Protein AF-C4XJ36-F1 (afdb_monomer_lite)

pLDDT: mean 87.55, std 12.91, range [44.44, 96.81]

Sequence (70 aa):
MFEQLKKEKPWARLRMTRKQYEAKRPWAKSGLSREQWEAGLDYFPDEAIDAIYREVEADILVEAIFGKVE

Secondary structure (DSSP, 8-state):
--TTS----HHHHTT--HHHHHHH-HHHHTT--HHHHHHHHTTS-HHHHHHHHHHHHHHHHHHHHH----

Organism: Solidesulfovibrio magneticus (strain ATCC 700980 / DSM 13731 / RS-1) (NCBI:txid573370)

Foldseek 3Di:
DPVPPPDDDQQVLLVHDPVVCVVVVVCVVVVHDPVVVSVVCVVDDSVNSVVVVVVVVVVVVCCVVPNDDD

Radius of gyration: 15.18 Å; chains: 1; bounding box: 33×31×47 Å

Structure (mmCIF, N/CA/C/O backbone):
data_AF-C4XJ36-F1
#
_entry.id   AF-C4XJ36-F1
#
loop_
_atom_site.group_PDB
_atom_site.id
_atom_site.type_symbol
_atom_site.label_atom_id
_atom_site.label_alt_id
_atom_site.label_comp_id
_atom_site.label_asym_id
_atom_site.label_entity_id
_atom_site.label_seq_id
_atom_site.pdbx_PDB_ins_code
_atom_site.Cartn_x
_atom_site.Cartn_y
_atom_site.Cartn_z
_atom_site.occupancy
_atom_site.B_iso_or_equiv
_atom_site.auth_seq_id
_atom_site.auth_comp_id
_atom_site.auth_asym_id
_atom_site.auth_atom_id
_atom_site.pdbx_PDB_model_num
ATOM 1 N N .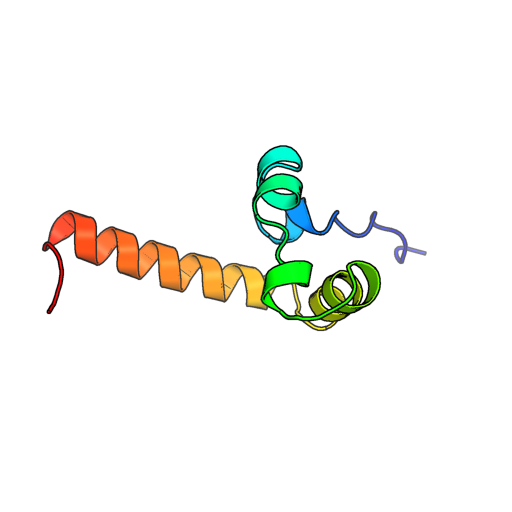 MET A 1 1 ? 0.443 -19.883 -23.281 1.00 44.44 1 MET A N 1
ATOM 2 C CA . MET A 1 1 ? 0.892 -18.496 -23.532 1.00 44.44 1 MET A CA 1
ATOM 3 C C . MET A 1 1 ? -0.069 -17.540 -22.822 1.00 44.44 1 MET A C 1
ATOM 5 O O . MET A 1 1 ? -0.845 -16.858 -23.470 1.00 44.44 1 MET A O 1
ATOM 9 N N . PHE A 1 2 ? -0.068 -17.559 -21.484 1.00 52.06 2 PHE A N 1
ATOM 10 C CA . PHE A 1 2 ? -0.922 -16.708 -20.632 1.00 52.06 2 PHE A CA 1
ATOM 11 C C . PHE A 1 2 ? -0.096 -15.753 -19.742 1.00 52.06 2 PHE A C 1
ATOM 13 O O . PHE A 1 2 ? -0.655 -14.978 -18.979 1.00 52.06 2 PHE A O 1
ATOM 20 N N . GLU A 1 3 ? 1.233 -15.753 -19.893 1.00 50.50 3 GLU A N 1
ATOM 21 C CA . GLU A 1 3 ? 2.220 -15.056 -19.042 1.00 50.50 3 GLU A CA 1
ATOM 22 C C . GLU A 1 3 ? 2.245 -13.519 -19.186 1.00 50.50 3 GLU A C 1
ATOM 24 O O . GLU A 1 3 ? 3.128 -12.848 -18.664 1.00 50.50 3 GLU A O 1
ATOM 29 N N . GLN A 1 4 ? 1.303 -12.929 -19.924 1.00 48.88 4 GLN A N 1
ATOM 30 C CA . GLN A 1 4 ? 1.211 -11.475 -20.105 1.00 48.88 4 GLN A CA 1
ATOM 31 C C . GLN A 1 4 ? -0.205 -10.949 -19.862 1.00 48.88 4 GLN A C 1
ATOM 33 O O . GLN A 1 4 ? -0.635 -9.973 -20.483 1.00 48.88 4 GLN A O 1
ATOM 38 N N . LEU A 1 5 ? -0.939 -11.556 -18.924 1.00 55.06 5 LEU A N 1
ATOM 39 C CA . LEU A 1 5 ? -1.972 -10.798 -18.223 1.00 55.06 5 LEU A CA 1
ATOM 40 C C . LEU A 1 5 ? -1.267 -9.577 -17.629 1.00 55.06 5 LEU A C 1
ATOM 42 O O . LEU A 1 5 ? -0.355 -9.716 -16.819 1.00 55.06 5 LEU A O 1
ATOM 46 N N . LYS A 1 6 ? -1.575 -8.396 -18.178 1.00 58.12 6 LYS A N 1
ATOM 47 C CA . LYS A 1 6 ? -0.894 -7.128 -17.899 1.00 58.12 6 LYS A CA 1
ATOM 48 C C . LYS A 1 6 ? -0.680 -6.996 -16.399 1.00 58.12 6 LYS A C 1
ATOM 50 O O . LYS A 1 6 ? -1.637 -6.718 -15.685 1.00 58.12 6 LYS A O 1
ATOM 55 N N . LYS A 1 7 ? 0.567 -7.172 -15.962 1.00 69.00 7 LYS A N 1
ATOM 56 C CA . LYS A 1 7 ? 0.979 -6.956 -14.582 1.00 69.00 7 LYS A CA 1
ATOM 57 C C . LYS A 1 7 ? 0.366 -5.654 -14.093 1.00 69.00 7 LYS A C 1
ATOM 59 O O . LYS A 1 7 ? 0.581 -4.597 -14.706 1.00 69.00 7 LYS A O 1
ATOM 64 N N . GLU A 1 8 ? -0.474 -5.760 -13.073 1.00 81.12 8 GLU A N 1
ATOM 65 C CA . GLU A 1 8 ? -1.214 -4.610 -12.595 1.00 81.12 8 GLU A CA 1
ATOM 66 C C . GLU A 1 8 ? -0.244 -3.517 -12.156 1.00 81.12 8 GLU A C 1
ATOM 68 O O . GLU A 1 8 ? 0.860 -3.768 -11.664 1.00 81.12 8 GLU A O 1
ATOM 73 N N . LYS A 1 9 ? -0.633 -2.263 -12.393 1.00 90.50 9 LYS A N 1
ATOM 74 C CA . LYS A 1 9 ? 0.216 -1.132 -12.027 1.00 90.50 9 LYS A CA 1
ATOM 75 C C . LYS A 1 9 ? 0.406 -1.107 -10.502 1.00 90.50 9 LYS A C 1
ATOM 77 O O . LYS A 1 9 ? -0.554 -1.387 -9.788 1.00 90.50 9 LYS A O 1
ATOM 82 N N . PRO A 1 10 ? 1.570 -0.673 -9.989 1.00 91.94 10 PRO A N 1
ATOM 83 C CA . PRO A 1 10 ? 1.861 -0.642 -8.551 1.00 91.94 10 PRO A CA 1
ATOM 84 C C . PRO A 1 10 ? 0.777 0.031 -7.701 1.00 91.94 10 PRO A C 1
ATOM 86 O O . PRO A 1 10 ? 0.397 -0.471 -6.650 1.00 91.94 10 PRO A O 1
ATOM 89 N N . TRP A 1 11 ? 0.225 1.150 -8.177 1.00 93.25 11 TRP A N 1
ATOM 90 C CA . TRP A 1 11 ? -0.860 1.849 -7.485 1.00 93.25 11 TRP A CA 1
ATOM 91 C C . TRP A 1 11 ? -2.186 1.080 -7.498 1.00 93.25 11 TRP A C 1
ATOM 93 O O . TRP A 1 11 ? -2.944 1.191 -6.542 1.00 93.25 11 TRP A O 1
ATOM 103 N N . ALA A 1 12 ? -2.463 0.304 -8.550 1.00 91.12 12 ALA A N 1
ATOM 104 C CA . ALA A 1 12 ? -3.673 -0.508 -8.650 1.00 91.12 12 ALA A CA 1
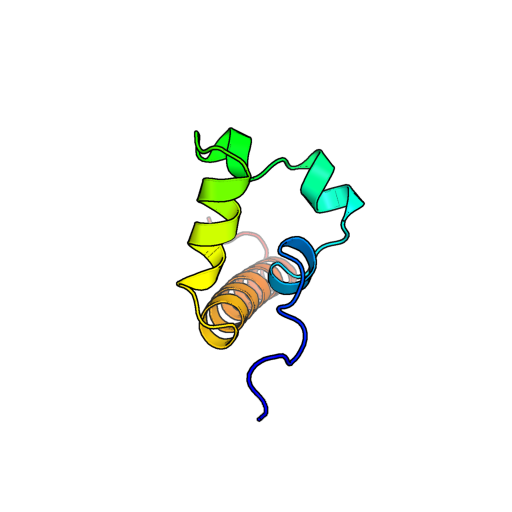ATOM 105 C C . ALA A 1 12 ? -3.620 -1.688 -7.671 1.00 91.12 12 ALA A C 1
ATOM 107 O O . ALA A 1 12 ? -4.565 -1.866 -6.908 1.00 91.12 12 ALA A O 1
ATOM 108 N N . ARG A 1 13 ? -2.470 -2.376 -7.597 1.00 90.62 13 ARG A N 1
ATOM 109 C CA . ARG A 1 13 ? -2.217 -3.443 -6.610 1.00 90.62 13 ARG A CA 1
ATOM 110 C C . ARG A 1 13 ? -2.387 -2.940 -5.178 1.00 90.62 13 ARG A C 1
ATOM 112 O O . ARG A 1 13 ? -2.982 -3.598 -4.340 1.00 90.62 13 ARG A O 1
ATOM 119 N N . LEU A 1 14 ? -1.944 -1.711 -4.917 1.00 90.75 14 LEU A N 1
ATOM 120 C CA . LEU A 1 14 ? -2.122 -1.026 -3.634 1.00 90.75 14 LEU A CA 1
ATOM 121 C C . LEU A 1 14 ? -3.448 -0.248 -3.532 1.00 90.75 14 LEU A C 1
ATOM 123 O O . LEU A 1 14 ? -3.508 0.775 -2.843 1.00 90.75 14 LEU A O 1
ATOM 127 N N . ARG A 1 15 ? -4.482 -0.661 -4.275 1.00 90.00 15 ARG A N 1
ATOM 128 C CA . ARG A 1 15 ? -5.859 -0.135 -4.227 1.00 90.00 15 ARG A CA 1
ATOM 129 C C . ARG A 1 15 ? -5.954 1.393 -4.126 1.00 90.00 15 ARG A C 1
ATOM 131 O O . ARG A 1 15 ? -6.767 1.941 -3.383 1.00 90.00 15 ARG A O 1
ATOM 138 N N . MET A 1 16 ? -5.106 2.109 -4.862 1.00 92.00 16 MET A N 1
ATOM 139 C CA . MET A 1 16 ? -5.060 3.565 -4.826 1.00 92.00 16 MET A CA 1
ATOM 140 C C . MET A 1 16 ? -5.006 4.180 -6.217 1.00 92.00 16 MET A C 1
ATOM 142 O O . MET A 1 16 ? -4.544 3.599 -7.200 1.00 92.00 16 MET A O 1
ATOM 146 N N . THR A 1 17 ? -5.461 5.425 -6.306 1.00 94.69 17 THR A N 1
ATOM 147 C CA . THR A 1 17 ? -5.328 6.177 -7.552 1.00 94.69 17 THR A CA 1
ATOM 148 C C . THR A 1 17 ? -3.858 6.488 -7.821 1.00 94.69 17 THR A C 1
ATOM 150 O O . THR A 1 17 ? -3.070 6.728 -6.901 1.00 94.69 17 THR A O 1
ATOM 153 N N . ARG A 1 18 ? -3.489 6.596 -9.103 1.00 95.19 18 ARG A N 1
ATOM 154 C CA . ARG A 1 18 ? -2.148 7.052 -9.501 1.00 95.1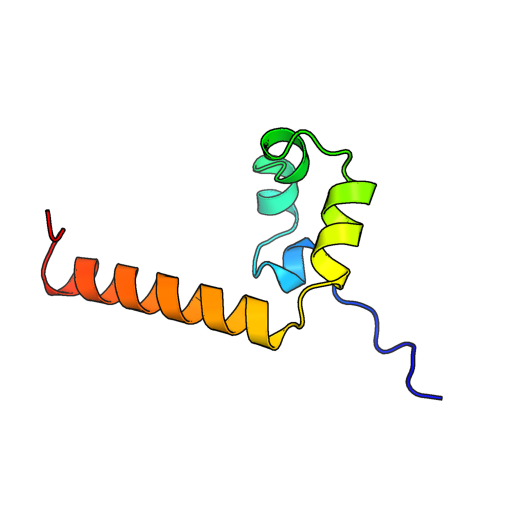9 18 ARG A CA 1
ATOM 155 C C . ARG A 1 18 ? -1.769 8.371 -8.817 1.00 95.19 18 ARG A C 1
ATOM 157 O O . ARG A 1 18 ? -0.649 8.514 -8.348 1.00 95.19 18 ARG A O 1
ATOM 164 N N . LYS A 1 19 ? -2.711 9.317 -8.709 1.00 96.81 19 LYS A N 1
ATOM 165 C CA . LYS A 1 19 ? -2.484 10.614 -8.049 1.00 96.81 19 LYS A CA 1
ATOM 166 C C . LYS A 1 19 ? -2.097 10.443 -6.576 1.00 96.81 19 LYS A C 1
ATOM 168 O O . LYS A 1 19 ? -1.161 11.092 -6.123 1.00 96.81 19 LYS A O 1
ATOM 173 N N . GLN A 1 20 ? -2.790 9.573 -5.840 1.00 96.31 20 GLN A N 1
ATOM 174 C CA . GLN A 1 20 ? -2.463 9.289 -4.439 1.00 96.31 20 GLN A CA 1
ATOM 175 C C . GLN A 1 20 ? -1.103 8.603 -4.301 1.00 96.31 20 GLN A C 1
ATOM 177 O O . GLN A 1 20 ? -0.342 8.968 -3.410 1.00 96.31 20 GLN A O 1
ATOM 182 N N . TYR A 1 21 ? -0.778 7.660 -5.187 1.00 95.44 21 TYR A N 1
ATOM 183 C CA . TYR A 1 21 ? 0.508 6.962 -5.178 1.00 95.44 21 TYR A CA 1
ATOM 184 C C . TYR A 1 21 ? 1.684 7.928 -5.375 1.00 95.44 21 TYR A C 1
ATOM 186 O O . TYR A 1 21 ? 2.607 7.964 -4.563 1.00 95.44 21 TYR A O 1
ATOM 194 N N . GLU A 1 22 ? 1.598 8.790 -6.390 1.00 95.00 22 GLU A N 1
ATOM 195 C CA . GLU A 1 22 ? 2.622 9.804 -6.676 1.00 95.00 22 GLU A CA 1
ATOM 196 C C . GLU A 1 22 ? 2.717 10.883 -5.583 1.00 95.00 22 GLU A C 1
ATOM 198 O O . GLU A 1 22 ? 3.795 11.424 -5.344 1.00 95.00 22 GLU A O 1
ATOM 203 N N . ALA A 1 23 ? 1.612 11.196 -4.897 1.00 96.00 23 ALA A N 1
ATOM 204 C CA . ALA A 1 23 ? 1.612 12.136 -3.776 1.00 96.00 23 ALA A CA 1
ATOM 205 C C . ALA A 1 23 ? 2.220 11.527 -2.502 1.00 96.00 23 ALA A C 1
ATOM 207 O O . ALA A 1 23 ? 2.994 12.187 -1.812 1.00 96.00 23 ALA A O 1
ATOM 208 N N . LYS A 1 24 ? 1.889 10.266 -2.188 1.00 94.88 24 LYS A N 1
ATOM 209 C CA . LYS A 1 24 ? 2.390 9.563 -0.995 1.00 94.88 24 LYS A CA 1
ATOM 210 C C . LYS A 1 24 ? 3.862 9.163 -1.117 1.00 94.88 24 LYS A C 1
ATOM 212 O O . LYS A 1 24 ? 4.510 9.025 -0.080 1.00 94.88 24 LYS A O 1
ATOM 217 N N . ARG A 1 25 ? 4.355 8.960 -2.348 1.00 94.56 25 ARG A N 1
ATOM 218 C CA . ARG A 1 25 ? 5.716 8.497 -2.689 1.00 94.56 25 ARG A CA 1
ATOM 219 C C . ARG A 1 25 ? 6.210 7.375 -1.762 1.00 94.56 25 ARG A C 1
ATOM 221 O O . ARG A 1 25 ? 7.164 7.592 -1.014 1.00 94.56 25 ARG A O 1
ATOM 228 N N . PRO A 1 26 ? 5.578 6.186 -1.776 1.00 92.81 26 PRO A N 1
ATOM 229 C CA . PRO A 1 26 ? 5.911 5.109 -0.839 1.00 92.81 26 PRO A CA 1
ATOM 230 C C . PRO A 1 26 ? 7.402 4.742 -0.834 1.00 92.81 26 PRO A C 1
ATOM 232 O O . PRO A 1 26 ? 7.985 4.597 0.236 1.00 92.81 26 PRO A O 1
ATOM 235 N N . TRP A 1 27 ? 8.035 4.733 -2.013 1.00 95.38 27 TRP A N 1
ATOM 236 C CA . TRP A 1 27 ? 9.469 4.469 -2.176 1.00 95.38 27 TRP A CA 1
ATOM 237 C C . TRP A 1 27 ? 10.367 5.467 -1.426 1.00 95.38 27 TRP A C 1
ATOM 239 O O . TRP A 1 27 ? 11.386 5.093 -0.852 1.00 95.38 27 TRP A O 1
ATOM 249 N N . ALA A 1 28 ? 9.971 6.742 -1.361 1.00 93.19 28 ALA A N 1
ATOM 250 C CA . ALA A 1 28 ? 10.740 7.755 -0.645 1.00 93.19 28 ALA A CA 1
ATOM 251 C C . ALA A 1 28 ? 10.708 7.515 0.872 1.00 93.19 28 ALA A C 1
ATOM 253 O O . ALA A 1 28 ? 11.710 7.724 1.548 1.00 93.19 28 ALA A O 1
ATOM 254 N N . LYS A 1 29 ? 9.573 7.041 1.405 1.00 90.00 29 LYS A N 1
ATOM 255 C CA . LYS A 1 29 ? 9.436 6.702 2.830 1.00 90.00 29 LYS A CA 1
ATOM 256 C C . LYS A 1 29 ? 10.160 5.413 3.202 1.00 90.00 29 LYS A C 1
ATOM 258 O O . LYS A 1 29 ? 10.588 5.279 4.341 1.00 90.00 29 LYS A O 1
ATOM 263 N N . SER A 1 30 ? 10.305 4.485 2.259 1.00 89.44 30 SER A N 1
ATOM 264 C CA . SER A 1 30 ? 11.056 3.247 2.465 1.00 89.44 30 SER A CA 1
ATOM 265 C C . SER A 1 30 ? 12.567 3.411 2.274 1.00 89.44 30 SER A C 1
ATOM 267 O O . SER A 1 30 ? 13.296 2.441 2.449 1.00 89.44 30 SER A O 1
ATOM 269 N N . GLY A 1 31 ? 13.046 4.593 1.863 1.00 93.94 31 GLY A N 1
ATOM 270 C CA . GLY A 1 31 ? 14.458 4.817 1.534 1.00 93.94 31 GLY A CA 1
ATOM 271 C C . GLY A 1 31 ? 14.936 4.055 0.291 1.00 93.94 31 GLY A C 1
ATOM 272 O O . GLY A 1 31 ? 16.135 3.841 0.136 1.00 93.94 31 GLY A O 1
ATOM 273 N N . LEU A 1 32 ? 14.015 3.634 -0.583 1.00 94.75 32 LEU A N 1
ATOM 274 C CA . LEU A 1 32 ? 14.313 2.868 -1.795 1.00 94.75 32 LEU A CA 1
ATOM 275 C C . LEU A 1 32 ? 14.143 3.739 -3.042 1.00 94.75 32 LEU A C 1
ATOM 277 O O . LEU A 1 32 ? 13.389 4.719 -3.044 1.00 94.75 32 LEU A O 1
ATOM 281 N N . SER A 1 33 ? 14.791 3.350 -4.144 1.00 96.25 33 SER A N 1
ATOM 282 C CA . SER A 1 33 ? 14.392 3.875 -5.450 1.00 96.25 33 SER A CA 1
ATOM 283 C C . SER A 1 33 ? 12.972 3.411 -5.790 1.00 96.25 33 SER A C 1
ATOM 285 O O . SER A 1 33 ? 12.465 2.421 -5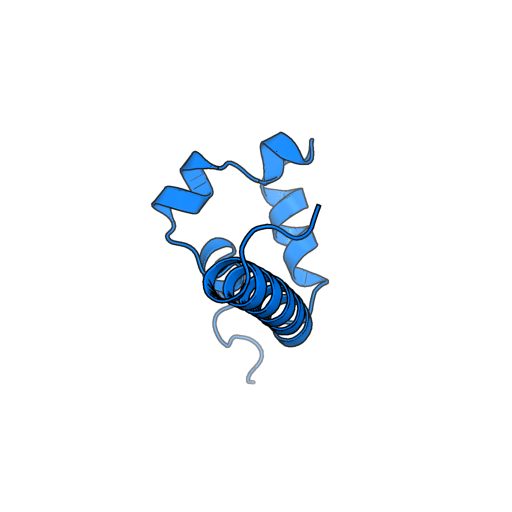.250 1.00 96.25 33 SER A O 1
ATOM 287 N N . ARG A 1 34 ? 12.317 4.121 -6.711 1.00 94.69 34 ARG A N 1
ATOM 288 C CA . ARG A 1 34 ? 10.985 3.737 -7.183 1.00 94.69 34 ARG A CA 1
ATOM 289 C C . ARG A 1 34 ? 10.996 2.324 -7.764 1.00 94.69 34 ARG A C 1
ATOM 291 O O . ARG A 1 34 ? 10.129 1.528 -7.432 1.00 94.69 34 ARG A O 1
ATOM 298 N N . GLU A 1 35 ? 11.994 2.011 -8.580 1.00 93.94 35 GLU A N 1
ATOM 299 C CA . GLU A 1 35 ? 12.157 0.712 -9.230 1.00 93.94 35 GLU A CA 1
ATOM 300 C C . GLU A 1 35 ? 12.357 -0.403 -8.201 1.00 93.94 35 GLU A C 1
ATOM 302 O O . GLU A 1 35 ? 11.732 -1.452 -8.312 1.00 93.94 35 GLU A O 1
ATOM 307 N N . GLN A 1 36 ? 13.180 -0.168 -7.173 1.00 95.12 36 GLN A N 1
ATOM 308 C CA . GLN A 1 36 ? 13.407 -1.132 -6.093 1.00 95.12 36 GLN A CA 1
ATOM 309 C C . GLN A 1 36 ? 12.138 -1.389 -5.278 1.00 95.12 36 GLN A C 1
ATOM 311 O O . GLN A 1 36 ? 11.826 -2.536 -4.970 1.00 95.12 36 GLN A O 1
ATOM 316 N N . TRP A 1 37 ? 11.390 -0.334 -4.951 1.00 94.62 37 TRP A N 1
ATOM 317 C CA . TRP A 1 37 ? 10.107 -0.458 -4.263 1.00 94.62 37 TRP A CA 1
ATOM 318 C C . TRP A 1 37 ? 9.087 -1.235 -5.101 1.00 94.62 37 TRP A C 1
ATOM 320 O O . TRP A 1 37 ? 8.450 -2.160 -4.603 1.00 94.62 37 TRP A O 1
ATOM 330 N N . GLU A 1 38 ? 8.926 -0.864 -6.373 1.00 92.69 38 GLU A N 1
ATOM 331 C CA . GLU A 1 38 ? 7.961 -1.498 -7.274 1.00 92.69 38 GLU A CA 1
ATOM 332 C C . GLU A 1 38 ? 8.328 -2.965 -7.545 1.00 92.69 38 GLU A C 1
ATOM 334 O O . GLU A 1 38 ? 7.437 -3.808 -7.525 1.00 92.69 38 GLU A O 1
ATOM 339 N N . ALA A 1 39 ? 9.617 -3.293 -7.687 1.00 92.44 39 ALA A N 1
ATOM 340 C CA . ALA A 1 39 ? 10.088 -4.678 -7.744 1.00 92.44 39 ALA A CA 1
ATOM 341 C C . ALA A 1 39 ? 9.810 -5.435 -6.434 1.00 92.44 39 ALA A C 1
ATOM 343 O O . ALA A 1 39 ? 9.467 -6.612 -6.453 1.00 92.44 39 ALA A O 1
ATOM 344 N N . GLY A 1 40 ? 9.910 -4.749 -5.292 1.00 91.06 40 GLY A N 1
ATOM 345 C CA . GLY A 1 40 ? 9.532 -5.271 -3.981 1.00 91.06 40 GLY A CA 1
ATOM 346 C C . GLY A 1 40 ? 8.080 -5.752 -3.927 1.00 91.06 40 GLY A C 1
ATOM 347 O O . GLY A 1 40 ? 7.804 -6.810 -3.367 1.00 91.06 40 GLY A O 1
ATOM 348 N N . LEU A 1 41 ? 7.156 -5.019 -4.558 1.00 89.50 41 LEU A N 1
ATOM 349 C CA . LEU A 1 41 ? 5.742 -5.402 -4.610 1.00 89.50 41 LEU A CA 1
ATOM 350 C C . LEU A 1 41 ? 5.528 -6.737 -5.328 1.00 89.50 41 LEU A C 1
ATOM 352 O O . LEU A 1 41 ? 4.567 -7.441 -5.034 1.00 89.50 41 LEU A O 1
ATOM 356 N N . ASP A 1 42 ? 6.393 -7.104 -6.270 1.00 87.88 42 ASP A N 1
ATOM 357 C CA . ASP A 1 42 ? 6.247 -8.328 -7.068 1.00 87.88 42 ASP A CA 1
ATOM 358 C C . ASP A 1 42 ? 6.469 -9.607 -6.271 1.00 87.88 42 ASP A C 1
ATOM 360 O O . ASP A 1 42 ? 5.994 -10.666 -6.670 1.00 87.88 42 ASP A O 1
ATOM 364 N N . TYR A 1 43 ? 7.162 -9.509 -5.138 1.00 89.50 43 TYR A N 1
ATOM 365 C CA . TYR A 1 43 ? 7.364 -10.636 -4.233 1.00 89.50 43 TYR A CA 1
ATOM 366 C C . TYR A 1 43 ? 6.125 -10.958 -3.397 1.00 89.50 43 TYR A C 1
ATOM 368 O O . TYR A 1 43 ? 6.051 -12.037 -2.813 1.00 89.50 43 TYR A O 1
ATOM 376 N N . PHE A 1 44 ? 5.159 -10.041 -3.329 1.00 87.25 44 PHE A N 1
ATOM 377 C CA . PHE A 1 44 ? 3.915 -10.255 -2.604 1.00 87.25 44 PHE A CA 1
ATOM 378 C C . PHE A 1 44 ? 2.845 -10.753 -3.576 1.00 87.25 44 PHE A C 1
ATOM 380 O O . PHE A 1 44 ? 2.560 -10.053 -4.549 1.00 87.25 44 PHE A O 1
ATOM 387 N N . PRO A 1 45 ? 2.236 -11.925 -3.333 1.00 89.25 45 PRO A N 1
ATOM 388 C CA . PRO A 1 45 ? 1.024 -12.331 -4.033 1.00 89.25 45 PRO A CA 1
ATOM 389 C C . PRO A 1 45 ? -0.098 -11.314 -3.809 1.00 89.25 45 PRO A C 1
ATOM 391 O O . PRO A 1 45 ? -0.163 -10.678 -2.752 1.00 89.25 45 PRO A O 1
ATOM 394 N N . ASP A 1 46 ? -0.999 -11.173 -4.777 1.00 85.50 46 ASP A N 1
ATOM 395 C CA . ASP A 1 46 ? -2.120 -10.235 -4.659 1.00 85.50 46 ASP A CA 1
ATOM 396 C C . ASP A 1 46 ? -3.040 -10.618 -3.486 1.00 85.50 46 ASP A C 1
ATOM 398 O O . ASP A 1 46 ? -3.527 -9.746 -2.771 1.00 85.50 46 ASP A O 1
ATOM 402 N N . GLU A 1 47 ? -3.169 -11.913 -3.185 1.00 88.50 47 GLU A N 1
ATOM 403 C CA . GLU A 1 47 ? -3.913 -12.422 -2.031 1.00 88.50 47 GLU A CA 1
ATOM 404 C C . GLU A 1 47 ? -3.315 -11.964 -0.694 1.00 88.50 47 GLU A C 1
ATOM 406 O O . GLU A 1 47 ? -4.049 -11.740 0.268 1.00 88.50 47 GLU A O 1
ATOM 411 N N . ALA A 1 48 ? -1.989 -11.808 -0.623 1.00 90.19 48 ALA A N 1
ATOM 412 C CA . ALA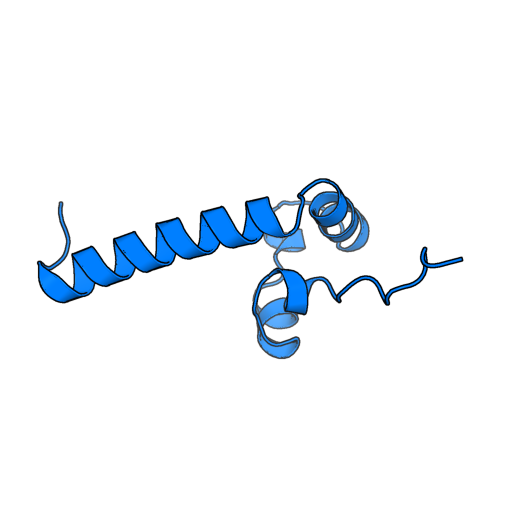 A 1 48 ? -1.321 -11.324 0.581 1.00 90.19 48 ALA A CA 1
ATOM 413 C C . ALA A 1 48 ? -1.597 -9.831 0.795 1.00 90.19 48 ALA A C 1
ATOM 415 O O . ALA A 1 48 ? -1.876 -9.403 1.914 1.00 90.19 48 ALA A O 1
ATOM 416 N N . ILE A 1 49 ? -1.573 -9.044 -0.284 1.00 89.31 49 ILE A N 1
ATOM 417 C CA . ILE A 1 49 ? -1.943 -7.626 -0.240 1.00 89.31 49 ILE A CA 1
ATOM 418 C C . ILE A 1 49 ? -3.416 -7.487 0.171 1.00 89.31 49 ILE A C 1
ATOM 420 O O . ILE A 1 49 ? -3.741 -6.689 1.049 1.00 89.31 49 ILE A O 1
ATOM 424 N N . ASP A 1 50 ? -4.298 -8.303 -0.403 1.00 90.19 50 ASP A N 1
ATOM 425 C CA . ASP A 1 50 ? -5.721 -8.330 -0.070 1.00 90.19 50 ASP A CA 1
ATOM 426 C C . ASP A 1 50 ? -5.991 -8.702 1.392 1.00 90.19 50 ASP A C 1
ATOM 428 O O . ASP A 1 50 ? -6.868 -8.103 2.017 1.00 90.19 50 ASP A O 1
ATOM 432 N N . ALA A 1 51 ? -5.247 -9.661 1.951 1.00 92.94 51 ALA A N 1
ATOM 433 C CA . ALA A 1 51 ? -5.356 -10.027 3.361 1.00 92.94 51 ALA A CA 1
ATOM 434 C C . ALA A 1 51 ? -5.030 -8.835 4.274 1.00 92.94 51 ALA A C 1
ATOM 436 O O . ALA A 1 51 ? -5.827 -8.511 5.152 1.00 92.94 51 ALA A O 1
ATOM 437 N N . ILE A 1 52 ? -3.936 -8.117 3.992 1.00 92.00 52 ILE A N 1
ATOM 438 C CA . ILE A 1 52 ? -3.542 -6.914 4.743 1.00 92.00 52 ILE A CA 1
ATOM 439 C C . ILE A 1 52 ? -4.636 -5.839 4.667 1.00 92.00 52 ILE A C 1
ATOM 441 O O . ILE A 1 52 ? -4.962 -5.213 5.674 1.00 92.00 52 ILE A O 1
ATOM 445 N N . TYR A 1 53 ? -5.241 -5.624 3.492 1.00 92.50 53 TYR A N 1
ATOM 446 C CA . TYR A 1 53 ? -6.352 -4.674 3.364 1.00 92.50 53 TYR A CA 1
ATOM 447 C C . TYR A 1 53 ? -7.551 -5.060 4.225 1.00 92.50 53 TYR A C 1
ATOM 449 O O . TYR A 1 53 ? -8.119 -4.192 4.881 1.00 92.50 53 TYR A O 1
ATOM 457 N N . ARG A 1 54 ? -7.929 -6.342 4.233 1.00 93.69 54 ARG A N 1
ATOM 458 C CA . ARG A 1 54 ? -9.071 -6.826 5.019 1.00 93.69 54 ARG A CA 1
ATOM 459 C C . ARG A 1 54 ? -8.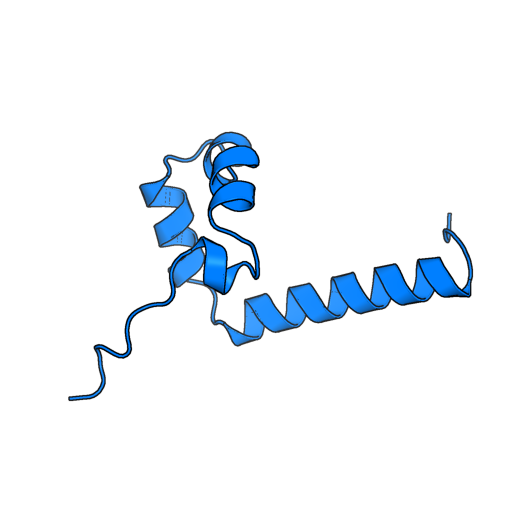841 -6.685 6.519 1.00 93.69 54 ARG A C 1
ATOM 461 O O . ARG A 1 54 ? -9.785 -6.355 7.227 1.00 93.69 54 ARG A O 1
ATOM 468 N N . GLU A 1 55 ? -7.617 -6.911 6.989 1.00 95.06 55 GLU A N 1
ATOM 469 C CA . GLU A 1 55 ? -7.253 -6.694 8.394 1.00 95.06 55 GLU A CA 1
ATOM 470 C C . GLU A 1 55 ? -7.418 -5.221 8.780 1.00 95.06 55 GLU A C 1
ATOM 472 O O . GLU A 1 55 ? -8.151 -4.906 9.712 1.00 95.06 55 GLU A O 1
ATOM 477 N N . VAL A 1 56 ? -6.848 -4.304 7.993 1.00 93.81 56 VAL A N 1
ATOM 478 C CA . VAL A 1 56 ? -6.972 -2.860 8.252 1.00 93.81 56 VAL A CA 1
ATOM 479 C C . VAL A 1 56 ? -8.428 -2.386 8.155 1.00 93.81 56 VAL A C 1
ATOM 481 O O . VAL A 1 56 ? -8.861 -1.552 8.945 1.00 93.81 56 VAL A O 1
ATOM 484 N N . GLU A 1 57 ? -9.207 -2.898 7.199 1.00 93.88 57 GLU A N 1
ATOM 485 C CA . GLU A 1 57 ? -10.639 -2.593 7.092 1.00 93.88 57 GLU A CA 1
ATOM 486 C C . GLU A 1 57 ? -11.425 -3.090 8.313 1.00 93.88 57 GLU A C 1
ATOM 488 O O . GLU A 1 57 ? -12.327 -2.388 8.776 1.00 93.88 57 GLU A O 1
ATOM 493 N N . ALA A 1 58 ? -11.080 -4.264 8.853 1.00 94.50 58 ALA A N 1
ATOM 494 C CA . ALA A 1 58 ? -11.685 -4.780 10.075 1.00 94.50 58 ALA A CA 1
ATOM 495 C C . ALA A 1 58 ? -11.362 -3.885 11.280 1.00 94.50 58 ALA A C 1
ATOM 497 O O . ALA A 1 58 ? -12.280 -3.536 12.021 1.00 94.50 58 ALA A O 1
ATOM 498 N N . ASP A 1 59 ? -10.110 -3.444 11.428 1.00 93.94 59 ASP A N 1
ATOM 499 C CA . ASP A 1 59 ? -9.701 -2.526 12.499 1.00 93.94 59 ASP A CA 1
ATOM 500 C C . ASP A 1 59 ? -10.447 -1.188 12.407 1.00 93.94 59 ASP A C 1
ATOM 502 O O . ASP A 1 59 ? -11.030 -0.725 13.388 1.00 93.94 59 ASP A O 1
ATOM 506 N N . ILE A 1 60 ? -10.526 -0.603 11.206 1.00 94.19 60 ILE A N 1
ATOM 507 C CA . ILE A 1 60 ? -11.286 0.633 10.958 1.00 94.19 60 ILE A CA 1
ATOM 508 C C . ILE A 1 60 ? -12.766 0.448 11.318 1.00 94.19 60 ILE A C 1
ATOM 510 O O . ILE A 1 60 ? -13.384 1.353 11.882 1.00 94.19 60 ILE A O 1
ATOM 514 N N . LEU A 1 61 ? -13.355 -0.706 10.990 1.00 94.81 61 LEU A N 1
ATOM 515 C CA . LEU A 1 61 ? -14.751 -0.995 11.308 1.00 94.81 61 LEU A CA 1
ATOM 516 C C . LEU A 1 61 ? -14.970 -1.130 12.819 1.00 94.81 61 LEU A C 1
ATOM 518 O O . LEU A 1 61 ? -15.947 -0.592 13.340 1.00 94.81 61 LEU A O 1
ATOM 522 N N . VAL A 1 62 ? -14.069 -1.817 13.524 1.00 94.94 62 VAL A N 1
ATOM 523 C CA . VAL A 1 62 ? -14.108 -1.934 14.987 1.00 94.94 62 VAL A CA 1
ATOM 524 C C . VAL A 1 62 ? -14.022 -0.549 15.626 1.00 94.94 62 VAL A C 1
ATOM 526 O O . VAL A 1 62 ? -14.878 -0.215 16.446 1.00 94.94 62 VAL A O 1
ATOM 529 N N . GLU A 1 63 ? -13.073 0.286 15.195 1.00 94.62 63 GLU A N 1
ATOM 530 C CA . GLU A 1 63 ? -12.940 1.665 15.678 1.00 94.62 63 GLU A CA 1
ATOM 531 C C . GLU A 1 63 ? -14.193 2.507 15.395 1.00 94.62 63 GLU A C 1
ATOM 533 O O . GLU A 1 63 ? -14.615 3.304 16.234 1.00 94.62 63 GLU A O 1
ATOM 538 N N . ALA A 1 64 ? -14.815 2.334 14.227 1.00 93.69 64 ALA A N 1
ATOM 539 C CA . ALA A 1 64 ? -16.023 3.065 13.859 1.00 93.69 64 ALA A CA 1
ATOM 540 C C . ALA A 1 64 ? -17.245 2.667 14.704 1.00 93.69 64 ALA A C 1
ATOM 542 O O . ALA A 1 64 ? -18.100 3.512 14.972 1.00 93.69 64 ALA A O 1
ATOM 543 N N . ILE A 1 65 ? -17.345 1.396 15.110 1.00 94.75 65 ILE A N 1
ATOM 544 C CA . ILE A 1 65 ? -18.477 0.876 15.892 1.00 94.75 65 ILE A CA 1
ATOM 545 C C . ILE A 1 65 ? -18.294 1.150 17.387 1.00 94.75 65 ILE A C 1
ATOM 547 O O . ILE A 1 65 ? -19.241 1.570 18.052 1.00 94.75 65 ILE A O 1
ATOM 551 N N . PHE A 1 66 ? -17.102 0.893 17.922 1.00 94.12 66 PHE A N 1
ATOM 552 C CA . PHE A 1 66 ? -16.851 0.886 19.366 1.00 94.12 66 PHE A CA 1
ATOM 553 C C . PHE A 1 66 ? -16.045 2.095 19.859 1.00 94.12 66 PHE A C 1
ATOM 555 O O . PHE A 1 66 ? -15.913 2.285 21.067 1.00 94.12 66 PHE A O 1
ATOM 562 N N . GLY A 1 67 ? -15.552 2.943 18.953 1.00 87.38 67 GLY A N 1
ATOM 563 C CA . GLY A 1 67 ? -14.582 3.988 19.269 1.00 87.38 67 GLY A CA 1
ATOM 564 C C . GLY A 1 67 ? -13.149 3.448 19.300 1.00 87.38 67 GLY A C 1
ATOM 565 O O . GLY A 1 67 ? -12.910 2.257 19.107 1.00 87.38 67 GLY A O 1
ATOM 566 N N . LYS A 1 68 ? -12.170 4.333 19.527 1.00 78.69 68 LYS A N 1
ATOM 567 C CA . LYS A 1 68 ? -10.764 3.921 19.644 1.00 78.69 68 LYS A CA 1
ATOM 568 C C . LYS A 1 68 ? -10.583 3.027 20.867 1.00 78.69 68 LYS A C 1
ATOM 570 O O . LYS A 1 68 ? -10.909 3.442 21.977 1.00 78.69 68 LYS A O 1
ATOM 575 N N . VAL A 1 69 ? -10.042 1.832 20.653 1.00 64.38 69 VAL A N 1
ATOM 576 C CA . VAL A 1 69 ? -9.566 0.971 21.736 1.00 64.38 69 VAL A CA 1
ATOM 577 C C . VAL A 1 69 ? -8.164 1.469 22.096 1.00 64.38 69 VAL A C 1
ATOM 579 O O . VAL A 1 69 ? -7.239 1.301 21.304 1.00 64.38 69 VAL A O 1
ATOM 582 N N . GLU A 1 70 ? -8.040 2.189 23.215 1.00 58.97 70 GLU A N 1
ATOM 583 C CA . GLU A 1 70 ? -6.742 2.583 23.799 1.00 58.97 70 GLU A CA 1
ATOM 584 C C . GLU A 1 70 ? -6.031 1.402 24.469 1.00 58.97 70 GLU A C 1
ATOM 586 O O . GLU A 1 70 ? -6.724 0.560 25.091 1.00 58.97 70 GLU A O 1
#